Protein AF-A0AAJ0GRJ1-F1 (afdb_monomer_lite)

Radius of gyration: 12.65 Å; chains: 1; bounding box: 27×34×34 Å

Foldseek 3Di:
DDDQAADDLVVLLVLLCVLQPDDPDPVLSSLLCVLQVNRSVSSNVLSVVQVVCPPVHDSNRSSVVSVVVVVVVVVVD

Structure (mmCIF, N/CA/C/O backbone):
data_AF-A0AAJ0GRJ1-F1
#
_entry.id   AF-A0AAJ0GRJ1-F1
#
loop_
_atom_site.group_PDB
_atom_site.id
_atom_site.type_symbol
_atom_site.label_atom_id
_atom_site.label_alt_id
_atom_site.label_comp_id
_atom_site.label_asym_id
_atom_site.label_entity_id
_atom_site.label_seq_id
_atom_site.pdbx_PDB_ins_code
_atom_site.Cartn_x
_atom_site.Cartn_y
_atom_site.Cartn_z
_atom_site.occupancy
_atom_site.B_iso_or_equiv
_atom_site.auth_seq_id
_atom_site.auth_comp_id
_atom_site.auth_asym_id
_atom_site.auth_atom_id
_atom_site.pdbx_PDB_model_num
ATOM 1 N N . MET A 1 1 ? -2.753 -3.667 23.531 1.00 51.72 1 MET A N 1
ATOM 2 C CA . MET A 1 1 ? -2.893 -3.841 22.071 1.00 51.72 1 MET A CA 1
ATOM 3 C C . MET A 1 1 ? -3.322 -2.495 21.523 1.00 51.72 1 MET A C 1
ATOM 5 O O . MET A 1 1 ? -4.271 -1.945 22.061 1.00 51.72 1 MET A O 1
ATOM 9 N N . ILE A 1 2 ? -2.571 -1.912 20.591 1.00 68.69 2 ILE A N 1
ATOM 10 C CA . ILE A 1 2 ? -2.964 -0.648 19.953 1.00 68.69 2 ILE A CA 1
ATOM 11 C C . ILE 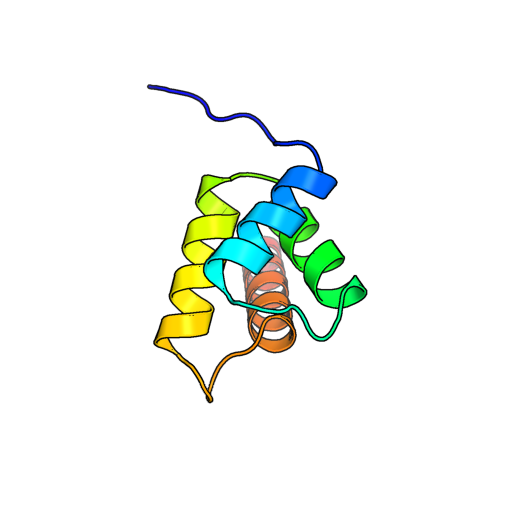A 1 2 ? -3.714 -1.043 18.685 1.00 68.69 2 ILE A C 1
ATOM 13 O O . ILE A 1 2 ? -3.104 -1.594 17.771 1.00 68.69 2 ILE A O 1
ATOM 17 N N . GLU A 1 3 ? -5.028 -0.833 18.664 1.00 62.03 3 GLU A N 1
ATOM 18 C CA . GLU A 1 3 ? -5.810 -0.975 17.439 1.00 62.03 3 GLU A CA 1
ATOM 19 C C . GLU A 1 3 ? -5.562 0.252 16.566 1.00 62.03 3 GLU A C 1
ATOM 21 O O . GLU A 1 3 ? -5.831 1.386 16.962 1.00 62.03 3 GLU A O 1
ATOM 26 N N . ILE A 1 4 ? -4.998 0.021 15.385 1.00 66.94 4 ILE A N 1
ATOM 27 C CA . ILE A 1 4 ? -4.886 1.046 14.357 1.00 66.94 4 ILE A CA 1
ATOM 28 C C . ILE A 1 4 ? -6.115 0.872 13.465 1.00 66.94 4 ILE A C 1
ATOM 30 O O . ILE A 1 4 ? -6.197 -0.0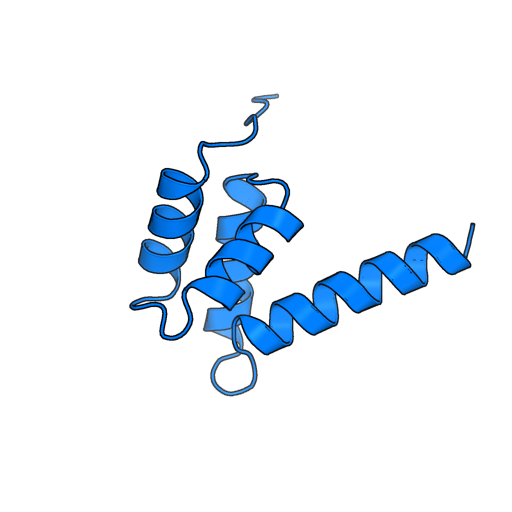98 12.712 1.00 66.94 4 ILE A O 1
ATOM 34 N N . GLY A 1 5 ? -7.081 1.780 13.596 1.00 76.44 5 GLY A N 1
ATOM 35 C CA . GLY A 1 5 ? -8.250 1.826 12.719 1.00 76.44 5 GLY A CA 1
ATOM 36 C C . GLY A 1 5 ? -7.887 2.198 11.273 1.00 76.44 5 GLY A C 1
ATOM 37 O O . GLY A 1 5 ? -6.753 2.613 11.007 1.00 76.44 5 GLY A O 1
ATOM 38 N N . PRO A 1 6 ? -8.838 2.058 10.333 1.00 88.12 6 PRO A N 1
ATOM 39 C CA . PRO A 1 6 ? -8.645 2.497 8.956 1.00 88.12 6 PRO A CA 1
ATOM 40 C C . PRO A 1 6 ? -8.319 3.994 8.918 1.00 88.12 6 PRO A C 1
ATOM 42 O O . PRO A 1 6 ? -8.945 4.794 9.619 1.00 88.12 6 PRO A O 1
ATOM 45 N N . MET A 1 7 ? -7.332 4.374 8.109 1.00 94.38 7 MET A N 1
ATOM 46 C CA . MET A 1 7 ? -7.001 5.780 7.876 1.00 94.38 7 MET A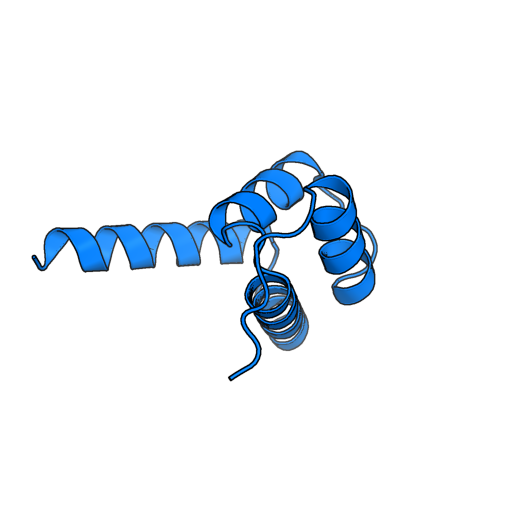 CA 1
ATOM 47 C C . MET A 1 7 ? -7.825 6.361 6.722 1.00 94.38 7 MET A C 1
ATOM 49 O O . MET A 1 7 ? -8.434 5.623 5.946 1.00 94.38 7 MET A O 1
ATOM 53 N N . ALA A 1 8 ? -7.847 7.688 6.583 1.00 96.31 8 ALA A N 1
ATOM 54 C CA . ALA A 1 8 ? -8.505 8.312 5.442 1.00 96.31 8 ALA A CA 1
ATOM 55 C C . ALA A 1 8 ? -7.798 7.917 4.135 1.00 96.31 8 ALA A C 1
ATOM 57 O O . ALA A 1 8 ? -6.576 7.797 4.079 1.00 96.31 8 ALA A O 1
ATOM 58 N N . GLN A 1 9 ? -8.565 7.742 3.060 1.00 96.12 9 GLN A N 1
ATOM 59 C CA . GLN A 1 9 ? -8.025 7.314 1.768 1.00 96.12 9 GLN A CA 1
ATOM 60 C C . GLN A 1 9 ? -6.903 8.220 1.215 1.00 96.12 9 GLN A C 1
ATOM 62 O O . GLN A 1 9 ? -5.915 7.669 0.730 1.00 96.12 9 GLN A O 1
ATOM 67 N N . PRO A 1 10 ? -6.974 9.565 1.305 1.00 96.50 10 PRO A N 1
ATOM 68 C CA . PRO A 1 10 ? -5.866 10.419 0.873 1.00 96.50 10 PRO A CA 1
ATOM 69 C C . PRO A 1 10 ? -4.577 10.149 1.658 1.00 96.50 10 PRO A C 1
ATOM 71 O O . PRO A 1 10 ? -3.501 10.074 1.070 1.00 96.50 10 PRO A O 1
ATOM 74 N N . ASP A 1 11 ? -4.690 9.919 2.968 1.00 97.12 11 ASP A N 1
ATOM 75 C CA . ASP A 1 11 ? -3.542 9.604 3.819 1.00 97.12 11 ASP A CA 1
ATOM 76 C C . ASP A 1 11 ? -2.988 8.203 3.518 1.00 97.12 11 ASP A C 1
ATOM 78 O O . ASP A 1 11 ? -1.779 7.983 3.577 1.00 97.12 11 ASP A O 1
ATOM 82 N N . ALA A 1 12 ? -3.858 7.259 3.149 1.00 97.31 12 ALA A N 1
ATOM 83 C CA . ALA A 1 12 ? -3.476 5.918 2.715 1.00 97.31 12 ALA A CA 1
ATOM 84 C C . ALA A 1 12 ? -2.666 5.949 1.410 1.00 97.31 12 ALA A C 1
ATOM 86 O O . ALA A 1 12 ? -1.635 5.280 1.304 1.00 97.31 12 ALA A O 1
ATOM 87 N N . LEU A 1 13 ? -3.106 6.753 0.438 1.00 97.56 13 LEU A N 1
ATOM 88 C CA . LEU A 1 13 ? -2.390 6.978 -0.818 1.00 97.56 13 LEU A CA 1
ATOM 89 C C . LEU A 1 13 ? -1.041 7.659 -0.572 1.00 97.56 13 LEU A C 1
ATOM 91 O O . LEU A 1 13 ? -0.022 7.176 -1.061 1.00 97.56 13 LEU A O 1
ATOM 95 N N . ALA A 1 14 ? -1.017 8.709 0.252 1.00 97.56 14 ALA A N 1
ATOM 96 C CA . ALA A 1 14 ? 0.217 9.392 0.626 1.00 97.56 14 ALA A CA 1
ATOM 97 C C . ALA A 1 14 ? 1.193 8.452 1.351 1.00 97.56 14 ALA A C 1
ATOM 99 O O . ALA A 1 14 ? 2.395 8.478 1.098 1.00 97.56 14 ALA A O 1
ATOM 100 N N . LEU A 1 15 ? 0.701 7.580 2.237 1.00 97.50 15 LEU A N 1
ATOM 101 C CA . LEU A 1 15 ? 1.526 6.570 2.898 1.00 97.50 15 LEU A CA 1
ATOM 102 C C . LEU A 1 15 ? 2.124 5.583 1.889 1.00 97.50 15 LEU A C 1
ATOM 104 O O . LEU A 1 15 ? 3.311 5.264 1.982 1.00 97.50 15 LEU A O 1
ATOM 108 N N . LEU A 1 16 ? 1.321 5.104 0.938 1.00 97.38 16 LEU A N 1
ATOM 109 C CA . LEU A 1 16 ? 1.774 4.187 -0.104 1.00 97.38 16 LEU A CA 1
ATOM 110 C C . LEU A 1 16 ? 2.849 4.835 -0.991 1.00 97.38 16 LEU A C 1
ATOM 112 O O . LEU A 1 16 ? 3.895 4.223 -1.207 1.00 97.38 16 LEU A O 1
ATOM 116 N N . GLU A 1 17 ? 2.627 6.071 -1.443 1.00 97.12 17 GLU A N 1
ATOM 117 C CA . GLU A 1 17 ? 3.578 6.847 -2.250 1.00 97.12 17 GLU A CA 1
ATOM 118 C C . GLU A 1 17 ? 4.874 7.127 -1.485 1.00 97.12 17 GLU A C 1
ATOM 120 O O . GLU A 1 17 ? 5.963 6.856 -1.980 1.00 97.12 17 GLU A O 1
ATOM 125 N N . ASN A 1 18 ? 4.784 7.564 -0.226 1.00 96.81 18 ASN A N 1
ATOM 126 C CA . ASN A 1 18 ? 5.960 7.798 0.617 1.00 96.81 18 ASN A CA 1
ATOM 127 C C . ASN A 1 18 ? 6.817 6.541 0.796 1.00 96.81 18 ASN A C 1
ATOM 129 O O . ASN A 1 18 ? 8.024 6.632 1.027 1.00 96.81 18 ASN A O 1
ATOM 133 N N . LYS A 1 19 ? 6.198 5.357 0.736 1.00 95.12 19 LYS A N 1
ATOM 134 C CA . LYS A 1 19 ? 6.918 4.091 0.814 1.00 95.12 19 LYS A CA 1
ATOM 135 C C . LYS A 1 19 ? 7.476 3.687 -0.542 1.00 95.12 19 LYS A C 1
ATOM 137 O O . LYS A 1 19 ? 8.653 3.365 -0.588 1.00 95.12 19 LYS A O 1
ATOM 142 N N . LEU A 1 20 ? 6.673 3.657 -1.605 1.00 92.94 20 LEU A N 1
ATOM 143 C CA . LEU A 1 20 ? 7.061 3.118 -2.918 1.00 92.94 20 LEU A CA 1
ATOM 144 C C . LEU A 1 20 ? 7.811 4.102 -3.822 1.00 92.94 20 LEU A C 1
ATOM 146 O O . LEU A 1 20 ? 8.465 3.664 -4.767 1.00 92.94 20 LEU A O 1
ATOM 150 N N . GLY A 1 21 ? 7.729 5.396 -3.536 1.00 91.62 21 GLY A N 1
ATOM 151 C CA . GLY A 1 21 ? 8.046 6.455 -4.483 1.00 91.62 21 GLY A CA 1
ATOM 152 C C . GLY A 1 21 ? 6.838 6.819 -5.360 1.00 91.62 21 GLY A C 1
ATOM 153 O O . GLY A 1 21 ? 5.729 6.337 -5.110 1.00 91.62 21 GLY A O 1
ATOM 154 N N . PRO A 1 22 ? 7.051 7.664 -6.388 1.00 91.00 22 PRO A N 1
ATOM 155 C CA . PRO A 1 22 ? 5.984 8.185 -7.236 1.00 91.00 22 PRO A CA 1
ATOM 156 C C . PRO A 1 22 ? 5.103 7.075 -7.810 1.00 91.00 22 PRO A C 1
ATOM 158 O O . PRO A 1 22 ? 5.592 6.136 -8.446 1.00 91.00 22 PRO A O 1
ATOM 161 N N . LEU A 1 23 ? 3.796 7.194 -7.597 1.00 88.94 23 LEU A N 1
ATOM 162 C CA . LEU A 1 23 ? 2.821 6.213 -8.059 1.00 88.94 23 LEU A CA 1
ATOM 163 C C . LEU A 1 23 ? 2.432 6.531 -9.503 1.00 88.94 23 LEU A C 1
ATOM 165 O O . LEU A 1 23 ? 1.856 7.576 -9.786 1.00 88.94 23 LEU A O 1
ATOM 169 N N . SER A 1 24 ? 2.774 5.633 -10.427 1.00 83.94 24 SER A N 1
ATOM 170 C CA . SER A 1 24 ? 2.524 5.836 -11.862 1.00 83.94 24 SER A CA 1
ATOM 171 C C . SER A 1 24 ? 1.051 5.684 -12.244 1.00 83.94 24 SER A C 1
ATOM 173 O O . SER A 1 24 ? 0.608 6.300 -13.207 1.00 83.94 24 SER A O 1
ATOM 175 N N . ASP A 1 25 ? 0.306 4.877 -11.488 1.00 93.06 25 ASP A N 1
ATOM 176 C CA . ASP A 1 25 ? -1.111 4.608 -11.706 1.00 93.06 25 ASP A CA 1
ATOM 177 C C . ASP A 1 25 ? -1.882 4.848 -10.399 1.00 93.06 25 ASP A C 1
ATOM 179 O O . ASP A 1 25 ? -1.771 4.096 -9.422 1.00 93.06 25 ASP A O 1
ATOM 183 N N . THR A 1 26 ? -2.629 5.953 -10.370 1.00 93.25 26 THR A N 1
ATOM 184 C CA . THR A 1 26 ? -3.418 6.375 -9.208 1.00 93.25 26 THR A CA 1
ATOM 185 C C . THR A 1 26 ? -4.636 5.480 -8.979 1.00 93.25 26 THR A C 1
ATOM 187 O O . THR A 1 26 ? -5.037 5.293 -7.826 1.00 93.25 26 THR A O 1
ATOM 190 N N . ASP A 1 27 ? -5.199 4.886 -10.033 1.00 96.62 27 ASP A N 1
ATOM 191 C CA . ASP A 1 27 ? -6.360 4.001 -9.928 1.00 96.62 27 ASP A CA 1
ATOM 192 C C . ASP A 1 27 ? -5.941 2.674 -9.287 1.00 96.62 27 ASP A C 1
ATOM 194 O O . ASP A 1 27 ? -6.552 2.224 -8.318 1.00 96.62 27 ASP A O 1
ATOM 198 N N . VAL A 1 28 ? -4.819 2.100 -9.730 1.00 96.81 28 VAL A N 1
ATOM 199 C CA . VAL A 1 28 ? -4.226 0.898 -9.120 1.00 96.81 28 VAL A CA 1
ATOM 200 C C . VAL A 1 28 ? -3.834 1.153 -7.668 1.00 96.81 28 VAL A C 1
ATOM 202 O O . VAL A 1 28 ? -4.066 0.305 -6.804 1.00 96.81 28 VAL A O 1
ATOM 205 N N . ALA A 1 29 ? -3.237 2.310 -7.377 1.00 96.94 29 ALA A N 1
ATOM 206 C CA . ALA A 1 29 ? -2.896 2.691 -6.011 1.00 96.94 29 ALA A CA 1
ATOM 207 C C . ALA A 1 29 ? -4.139 2.790 -5.118 1.00 96.94 29 ALA A C 1
ATO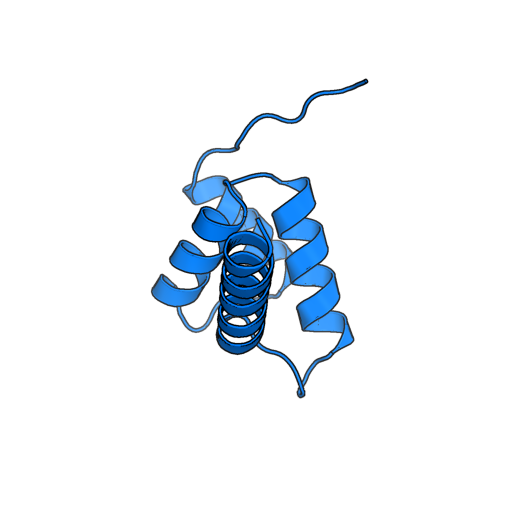M 209 O O . ALA A 1 29 ? -4.131 2.289 -3.992 1.00 96.94 29 ALA A O 1
ATOM 210 N N . THR A 1 30 ? -5.211 3.391 -5.638 1.00 98.00 30 THR A N 1
ATOM 211 C CA . THR A 1 30 ? -6.508 3.515 -4.964 1.00 98.00 30 THR A CA 1
ATOM 212 C C . THR A 1 30 ? -7.105 2.148 -4.661 1.00 98.00 30 THR A C 1
ATOM 214 O O . THR A 1 30 ? -7.437 1.855 -3.510 1.00 98.00 30 THR A O 1
ATOM 217 N N . ASP A 1 31 ? -7.165 1.285 -5.666 1.00 97.94 31 ASP A N 1
ATOM 218 C CA . ASP A 1 31 ? -7.640 -0.085 -5.535 1.00 97.94 31 ASP A CA 1
ATOM 219 C C . ASP A 1 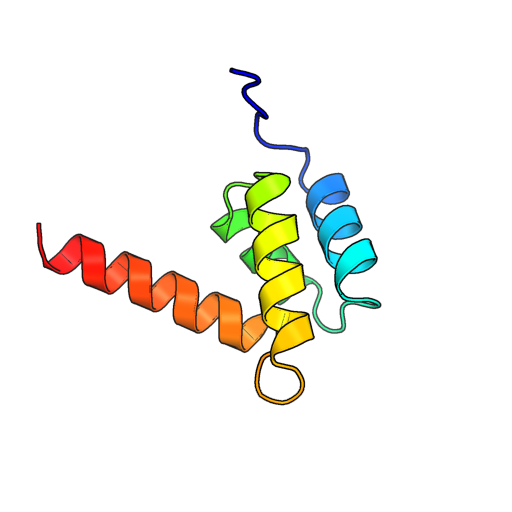31 ? -6.822 -0.889 -4.517 1.00 97.94 31 ASP A C 1
ATOM 221 O O . ASP A 1 31 ? -7.371 -1.706 -3.771 1.00 97.94 31 ASP A O 1
ATOM 225 N N . LEU A 1 32 ? -5.504 -0.675 -4.486 1.00 97.38 32 LEU A N 1
ATOM 226 C CA . LEU A 1 32 ? -4.603 -1.358 -3.570 1.00 97.38 32 LEU A CA 1
ATOM 227 C C . LEU A 1 32 ? -4.846 -0.940 -2.121 1.00 97.38 32 LEU A C 1
ATOM 229 O O . LEU A 1 32 ? -4.993 -1.811 -1.266 1.00 97.38 32 LEU A O 1
ATOM 233 N N . VAL A 1 33 ? -4.923 0.361 -1.825 1.00 97.25 33 VAL A N 1
ATOM 234 C CA . VAL A 1 33 ? -5.169 0.811 -0.444 1.00 97.25 33 VAL A CA 1
ATOM 235 C C . VAL A 1 33 ? -6.562 0.412 0.047 1.00 97.25 33 VAL A C 1
ATOM 237 O O . VAL A 1 33 ? -6.712 0.073 1.220 1.00 97.25 33 VAL A O 1
ATOM 240 N N . GLN A 1 34 ? -7.559 0.370 -0.843 1.00 96.94 34 GLN A N 1
ATOM 241 C CA . GLN A 1 34 ? -8.896 -0.136 -0.523 1.00 96.94 34 GLN A CA 1
ATOM 242 C C . GLN A 1 34 ? -8.895 -1.642 -0.249 1.00 96.94 34 GLN A C 1
ATOM 244 O O . GLN A 1 34 ? -9.503 -2.082 0.719 1.00 96.94 34 GLN A O 1
ATOM 249 N N . ALA A 1 35 ? -8.184 -2.438 -1.055 1.00 96.12 35 ALA A N 1
ATOM 250 C CA . ALA A 1 35 ? -8.063 -3.881 -0.834 1.00 96.12 35 ALA A CA 1
ATOM 251 C C . ALA A 1 35 ? -7.339 -4.229 0.479 1.00 96.12 35 ALA A C 1
ATOM 253 O O . ALA A 1 35 ? -7.497 -5.333 0.992 1.00 96.12 35 ALA A O 1
ATOM 254 N N . LEU A 1 36 ? -6.549 -3.298 1.013 1.00 95.38 36 LEU A N 1
ATOM 255 C CA . LEU A 1 36 ? -5.864 -3.408 2.301 1.00 95.38 36 LEU A CA 1
ATOM 256 C C . LEU A 1 36 ? -6.675 -2.794 3.456 1.00 95.38 36 LEU A C 1
ATOM 258 O O . LEU A 1 36 ? -6.106 -2.485 4.505 1.00 95.38 36 LEU A O 1
ATOM 262 N N . ASP A 1 37 ? -7.979 -2.583 3.249 1.00 95.62 37 ASP A N 1
ATOM 263 C CA . ASP A 1 37 ? -8.938 -2.034 4.215 1.00 95.62 37 ASP A CA 1
ATOM 264 C C . ASP A 1 37 ? -8.507 -0.684 4.813 1.00 95.62 37 ASP A C 1
ATOM 266 O O . ASP A 1 37 ? -8.877 -0.331 5.932 1.00 95.62 37 ASP A O 1
ATOM 270 N N . LEU A 1 38 ? -7.687 0.077 4.075 1.00 96.12 38 LEU A N 1
ATOM 271 C CA . LEU A 1 38 ? -7.087 1.336 4.523 1.00 96.12 38 LEU A CA 1
ATOM 272 C C . LEU A 1 38 ? -6.309 1.201 5.849 1.00 96.12 38 LEU A C 1
ATOM 274 O O . LEU A 1 38 ? -6.132 2.180 6.574 1.00 96.12 38 LEU A O 1
ATOM 278 N N . VAL A 1 39 ? -5.823 -0.003 6.176 1.00 95.69 39 VAL A N 1
ATOM 279 C CA . VAL A 1 39 ? -5.049 -0.268 7.394 1.00 95.69 39 VAL A CA 1
ATOM 280 C C . VAL A 1 39 ? -3.593 0.172 7.171 1.00 95.69 39 VAL A C 1
ATOM 282 O O . VAL A 1 39 ? -2.886 -0.443 6.364 1.00 95.69 39 VAL A O 1
ATOM 285 N N . PRO A 1 40 ? -3.070 1.171 7.915 1.00 95.00 40 PRO A N 1
ATOM 286 C CA . PRO A 1 40 ? -1.728 1.730 7.688 1.00 95.00 40 PRO A CA 1
ATOM 287 C C . PRO A 1 40 ? -0.604 0.690 7.736 1.00 95.00 40 PRO A C 1
ATOM 289 O O . PRO A 1 40 ? 0.374 0.752 6.982 1.00 95.00 40 PRO A O 1
ATOM 292 N N . LEU A 1 41 ? -0.745 -0.293 8.628 1.00 95.50 41 LEU A N 1
ATOM 293 C CA . LEU A 1 41 ? 0.217 -1.379 8.764 1.00 95.50 41 LEU A CA 1
ATOM 294 C C . LEU A 1 41 ? 0.211 -2.294 7.533 1.00 95.50 41 LEU A C 1
ATOM 296 O O . LEU A 1 41 ? 1.282 -2.645 7.041 1.00 95.50 41 LEU A O 1
ATOM 300 N N . ALA A 1 42 ? -0.969 -2.639 7.015 1.00 95.69 42 ALA A N 1
ATOM 301 C CA . ALA A 1 42 ? -1.109 -3.480 5.831 1.00 95.69 42 ALA A CA 1
ATOM 302 C C . ALA A 1 42 ? -0.525 -2.783 4.591 1.00 95.69 42 ALA A C 1
ATOM 304 O O . ALA A 1 42 ? 0.245 -3.389 3.848 1.00 95.69 42 ALA A O 1
ATOM 305 N N . ILE A 1 43 ? -0.796 -1.483 4.431 1.00 97.25 43 ILE A N 1
ATOM 306 C CA . ILE A 1 43 ? -0.227 -0.638 3.367 1.00 97.25 43 ILE A CA 1
ATOM 307 C C . ILE A 1 43 ? 1.301 -0.608 3.452 1.00 97.25 43 ILE A C 1
ATOM 309 O O . ILE A 1 43 ? 1.988 -0.853 2.460 1.00 97.25 43 ILE A O 1
ATOM 313 N N . SER A 1 44 ? 1.847 -0.369 4.648 1.00 96.31 44 SER A N 1
ATOM 314 C CA . SER A 1 44 ? 3.298 -0.344 4.861 1.00 96.31 44 SER A CA 1
ATOM 315 C C . SER A 1 44 ? 3.950 -1.682 4.505 1.00 96.31 44 SER A C 1
ATOM 317 O O . SER A 1 44 ? 4.982 -1.708 3.836 1.00 96.31 44 SER A O 1
ATOM 319 N N . GLN A 1 45 ? 3.339 -2.796 4.915 1.00 96.06 45 GLN A N 1
ATOM 320 C CA . GLN A 1 45 ? 3.836 -4.141 4.622 1.00 96.06 45 GLN A CA 1
ATOM 321 C C . GLN A 1 45 ? 3.778 -4.466 3.125 1.00 96.06 45 GLN A C 1
ATOM 323 O O . GLN A 1 45 ? 4.757 -4.976 2.575 1.00 96.06 45 GLN A O 1
ATOM 328 N N . ALA A 1 46 ? 2.669 -4.138 2.455 1.00 96.81 46 ALA A N 1
ATOM 329 C CA . ALA A 1 46 ? 2.517 -4.311 1.014 1.00 96.81 46 ALA A CA 1
ATOM 330 C C . ALA A 1 46 ? 3.583 -3.518 0.248 1.00 96.81 46 ALA A C 1
ATOM 332 O O . ALA A 1 46 ? 4.276 -4.072 -0.608 1.00 96.81 46 ALA A O 1
ATOM 333 N N . ALA A 1 47 ? 3.787 -2.251 0.615 1.00 96.81 47 ALA A N 1
ATOM 334 C CA . ALA A 1 47 ? 4.790 -1.400 -0.006 1.00 96.81 47 ALA A CA 1
ATOM 335 C C . ALA A 1 47 ? 6.213 -1.960 0.161 1.00 96.81 47 ALA A C 1
ATOM 337 O O . ALA A 1 47 ? 6.966 -2.044 -0.810 1.00 96.81 47 ALA A O 1
ATOM 338 N N . THR A 1 48 ? 6.575 -2.407 1.369 1.00 96.75 48 THR A N 1
ATOM 339 C CA . THR A 1 48 ? 7.873 -3.051 1.622 1.00 96.75 48 THR A CA 1
ATOM 340 C C . THR A 1 48 ? 8.049 -4.320 0.790 1.00 96.75 48 THR A C 1
ATOM 342 O O . THR A 1 48 ? 9.117 -4.524 0.215 1.00 96.75 48 THR A O 1
ATOM 345 N N . TYR A 1 49 ? 7.016 -5.158 0.680 1.00 95.94 49 TYR A N 1
ATOM 346 C CA . TYR A 1 49 ? 7.072 -6.372 -0.135 1.00 95.94 49 TYR A CA 1
ATOM 347 C C . TYR A 1 49 ? 7.288 -6.061 -1.622 1.00 95.94 49 TYR A C 1
ATOM 349 O O . TYR A 1 49 ? 8.141 -6.684 -2.260 1.00 95.94 49 TYR A O 1
ATOM 357 N N . ILE A 1 50 ? 6.541 -5.093 -2.166 1.00 96.44 50 ILE A N 1
ATOM 358 C CA . ILE A 1 50 ? 6.654 -4.670 -3.568 1.00 96.44 50 ILE A CA 1
ATOM 359 C C . ILE A 1 50 ? 8.077 -4.176 -3.849 1.00 96.44 50 ILE A C 1
ATOM 361 O O . ILE A 1 50 ? 8.711 -4.660 -4.786 1.00 96.44 50 ILE A O 1
ATOM 365 N N . GLN A 1 51 ? 8.610 -3.291 -3.000 1.00 95.19 51 GLN A N 1
ATOM 366 C CA . GLN A 1 51 ? 9.973 -2.768 -3.138 1.00 95.19 51 GLN A CA 1
ATOM 367 C C . GLN A 1 51 ? 11.035 -3.863 -3.058 1.00 95.19 51 GLN A C 1
ATOM 369 O O . GLN A 1 51 ? 11.904 -3.947 -3.923 1.00 95.19 51 GLN A O 1
ATOM 374 N N . ALA A 1 52 ? 10.942 -4.744 -2.058 1.00 95.44 52 ALA A N 1
ATOM 375 C CA . ALA A 1 52 ? 11.900 -5.831 -1.863 1.00 95.44 52 ALA A CA 1
ATOM 376 C C . ALA A 1 52 ? 11.928 -6.824 -3.039 1.00 95.44 52 ALA A C 1
ATOM 378 O O . ALA A 1 52 ? 12.876 -7.599 -3.183 1.00 95.44 52 ALA A O 1
ATOM 379 N N . ARG A 1 53 ? 10.886 -6.827 -3.878 1.00 95.38 53 ARG A N 1
ATOM 380 C CA . ARG A 1 53 ? 10.771 -7.695 -5.052 1.00 95.38 53 ARG A CA 1
ATOM 381 C C . ARG A 1 53 ? 10.887 -6.966 -6.383 1.00 95.38 53 ARG A C 1
ATOM 383 O O . ARG A 1 53 ? 10.764 -7.633 -7.411 1.00 95.38 53 ARG A O 1
ATOM 390 N N . ALA A 1 54 ? 11.157 -5.665 -6.408 1.00 89.69 54 ALA A N 1
ATOM 391 C CA . ALA A 1 54 ? 11.409 -4.955 -7.656 1.00 89.69 54 ALA A CA 1
ATOM 392 C C . ALA A 1 54 ? 12.604 -5.584 -8.420 1.00 89.69 54 ALA A C 1
ATOM 394 O O . ALA A 1 54 ? 13.569 -6.030 -7.791 1.00 89.69 54 ALA A O 1
ATOM 395 N N . PRO A 1 55 ? 12.552 -5.702 -9.765 1.00 92.12 55 PRO A N 1
ATOM 396 C CA . PRO A 1 55 ? 11.460 -5.309 -10.669 1.00 92.12 55 PRO A CA 1
ATOM 397 C C . PRO A 1 55 ? 10.397 -6.409 -10.882 1.00 92.12 55 PRO A C 1
ATOM 399 O O . PRO A 1 55 ? 9.503 -6.271 -11.707 1.00 92.12 55 PRO A O 1
ATOM 402 N N . ARG A 1 56 ? 10.484 -7.540 -10.172 1.00 94.19 56 ARG A N 1
ATOM 403 C CA . ARG A 1 56 ? 9.581 -8.697 -10.333 1.00 94.19 56 ARG A CA 1
ATOM 404 C C . ARG A 1 56 ? 8.196 -8.489 -9.709 1.00 94.19 56 ARG A C 1
ATOM 406 O O . ARG A 1 56 ? 7.351 -9.378 -9.847 1.00 94.19 56 ARG A O 1
ATOM 413 N N . SER A 1 57 ? 7.972 -7.368 -9.027 1.00 93.94 57 SER A N 1
ATOM 414 C CA . SER A 1 57 ? 6.701 -6.959 -8.428 1.00 93.94 57 SER A CA 1
ATOM 415 C C . SER A 1 57 ? 6.401 -5.499 -8.757 1.00 93.94 57 SER A C 1
ATOM 417 O O . SER A 1 57 ? 7.320 -4.691 -8.864 1.00 93.94 57 SER A O 1
ATOM 419 N N . SER A 1 58 ? 5.113 -5.183 -8.860 1.00 95.50 58 SER A N 1
ATOM 420 C CA . SER A 1 58 ? 4.547 -3.836 -8.993 1.00 95.50 58 SER A CA 1
ATOM 421 C C . SER A 1 58 ? 3.284 -3.735 -8.124 1.00 95.50 58 SER A C 1
ATOM 423 O O . SER A 1 58 ? 2.804 -4.775 -7.647 1.00 95.50 58 SER A O 1
ATOM 425 N N . PRO A 1 59 ? 2.726 -2.530 -7.912 1.00 95.88 59 PRO A N 1
ATOM 426 C CA . PRO A 1 59 ? 1.405 -2.368 -7.311 1.00 95.88 59 PRO A CA 1
ATOM 427 C C . PRO A 1 59 ? 0.313 -3.192 -8.012 1.00 95.88 59 PRO A C 1
ATOM 429 O O . PRO A 1 59 ? -0.416 -3.900 -7.315 1.00 95.88 59 PRO A O 1
ATOM 432 N N . GLU A 1 60 ? 0.245 -3.210 -9.357 1.00 96.12 60 GLU A N 1
ATOM 433 C CA . GLU A 1 60 ? -0.772 -4.013 -10.068 1.00 96.12 60 GLU A CA 1
ATOM 434 C C . GLU A 1 60 ? -0.605 -5.503 -9.776 1.00 96.12 60 GLU A C 1
ATOM 436 O O . GLU A 1 60 ? -1.570 -6.210 -9.475 1.00 96.12 60 GLU A O 1
ATOM 441 N N . LYS A 1 61 ? 0.637 -5.996 -9.865 1.00 95.69 61 LYS A N 1
ATOM 442 C CA . LYS A 1 61 ? 0.921 -7.419 -9.691 1.00 95.69 61 LYS A CA 1
ATOM 443 C C . LYS A 1 61 ? 0.609 -7.877 -8.271 1.00 95.69 61 LYS A C 1
ATOM 445 O O . LYS A 1 61 ? -0.011 -8.923 -8.093 1.00 95.69 61 LYS A O 1
ATOM 450 N N . TYR A 1 62 ? 0.995 -7.088 -7.270 1.00 96.25 62 TYR A N 1
ATOM 451 C CA . TYR A 1 62 ? 0.686 -7.394 -5.877 1.00 96.25 62 TYR A CA 1
ATOM 452 C C . TYR A 1 62 ? -0.824 -7.411 -5.629 1.00 96.25 62 TYR A C 1
ATOM 454 O O . TYR A 1 62 ? -1.331 -8.348 -5.018 1.00 96.25 62 TYR A O 1
ATOM 462 N N . LEU A 1 63 ? -1.554 -6.416 -6.142 1.00 96.12 63 LEU A N 1
ATOM 463 C CA . LEU A 1 63 ? -3.008 -6.345 -6.023 1.00 96.12 63 LEU A CA 1
ATOM 464 C C . LEU A 1 63 ? -3.697 -7.573 -6.641 1.00 96.12 63 LEU A C 1
ATOM 466 O O . LEU A 1 63 ? -4.617 -8.141 -6.045 1.00 96.12 63 LEU A O 1
ATOM 470 N N . ALA A 1 64 ? -3.239 -8.011 -7.816 1.00 95.38 64 ALA A N 1
ATOM 471 C CA . ALA A 1 64 ? -3.751 -9.208 -8.473 1.00 95.38 64 ALA A CA 1
ATOM 472 C C . ALA A 1 64 ? -3.509 -10.476 -7.630 1.00 95.38 64 ALA A C 1
ATOM 474 O O . ALA A 1 64 ? -4.453 -11.233 -7.383 1.00 95.38 64 ALA A O 1
ATOM 475 N N . GLU A 1 65 ? -2.279 -10.672 -7.137 1.00 94.06 65 GLU A N 1
ATOM 476 C CA . GLU A 1 65 ? -1.899 -11.798 -6.268 1.00 94.06 65 GLU A CA 1
ATOM 477 C C . GLU A 1 65 ? -2.703 -11.795 -4.953 1.00 94.06 65 GLU A C 1
ATOM 479 O O . GLU A 1 65 ? -3.234 -12.828 -4.529 1.00 94.06 65 GLU A O 1
ATOM 484 N N . PHE A 1 66 ? -2.863 -10.622 -4.334 1.00 92.50 66 PHE A N 1
ATOM 485 C CA . PHE A 1 66 ? -3.629 -10.437 -3.104 1.00 92.50 66 PHE A CA 1
ATOM 486 C C . PHE A 1 66 ? -5.100 -10.842 -3.296 1.00 92.50 66 PHE A C 1
ATOM 488 O O . PHE A 1 66 ? -5.614 -11.694 -2.562 1.00 92.50 66 PHE A O 1
ATOM 495 N N . ARG A 1 67 ? -5.758 -10.334 -4.350 1.00 91.50 67 ARG A N 1
ATOM 496 C CA . ARG A 1 67 ? -7.154 -10.672 -4.695 1.00 91.50 67 ARG A CA 1
ATOM 497 C C . ARG A 1 67 ? -7.330 -12.147 -5.072 1.00 91.50 67 ARG A C 1
ATOM 499 O O . ARG A 1 67 ? -8.390 -12.730 -4.839 1.00 91.50 67 ARG A O 1
ATOM 506 N N . GLU A 1 68 ? -6.334 -12.781 -5.686 1.00 89.94 68 GLU A N 1
ATOM 507 C CA . GLU A 1 68 ? -6.373 -14.219 -5.975 1.00 89.94 68 GLU A CA 1
ATOM 508 C C . GLU A 1 68 ? -6.289 -15.060 -4.693 1.00 89.94 68 GLU A C 1
ATOM 510 O O . GLU A 1 68 ? -7.039 -16.026 -4.536 1.00 89.94 68 GLU A O 1
ATOM 515 N N . SER A 1 69 ? -5.435 -14.668 -3.744 1.00 79.31 69 SER A N 1
ATOM 516 C CA . SER A 1 69 ? -5.286 -15.375 -2.468 1.00 79.31 69 SER A CA 1
ATOM 517 C C . SER A 1 69 ? -6.563 -15.342 -1.613 1.00 79.31 69 SER A C 1
ATOM 519 O O . SER A 1 69 ? -6.954 -16.374 -1.061 1.00 79.31 69 SER A O 1
ATOM 521 N N . GLY A 1 70 ? -7.272 -14.205 -1.579 1.00 73.88 70 GLY A N 1
ATOM 522 C CA . GLY A 1 70 ? -8.566 -14.082 -0.900 1.00 73.88 70 GLY A CA 1
ATOM 523 C C . GLY A 1 70 ? -9.637 -14.982 -1.523 1.00 73.88 70 GLY A C 1
ATOM 524 O O . GLY A 1 70 ? -10.328 -15.713 -0.816 1.00 73.88 70 GLY A O 1
ATOM 525 N N . ARG A 1 71 ? -9.702 -15.023 -2.862 1.00 66.31 71 ARG A N 1
ATOM 526 C CA . ARG A 1 71 ? -10.615 -15.908 -3.608 1.00 66.31 71 ARG A CA 1
ATOM 527 C C . ARG A 1 71 ? -10.308 -17.394 -3.417 1.00 66.31 71 ARG A C 1
ATOM 529 O O . ARG A 1 71 ? -11.223 -18.208 -3.433 1.00 66.31 71 ARG A O 1
ATOM 536 N N . LYS A 1 72 ? -9.037 -17.774 -3.253 1.00 63.91 72 LYS A N 1
ATOM 537 C CA . LYS A 1 72 ? -8.660 -19.162 -2.933 1.00 63.91 72 LYS A CA 1
ATOM 538 C C . LYS A 1 72 ? -9.089 -19.544 -1.517 1.00 63.91 72 LYS A C 1
ATOM 540 O O . LYS A 1 72 ? -9.595 -20.643 -1.333 1.00 63.91 72 LYS A O 1
ATOM 545 N N . ARG A 1 73 ? -8.945 -18.639 -0.542 1.00 60.81 73 ARG A N 1
ATOM 546 C CA . ARG A 1 73 ? -9.395 -18.873 0.841 1.00 60.81 73 ARG A CA 1
ATOM 547 C C . ARG A 1 73 ? -10.913 -19.019 0.950 1.00 60.81 73 ARG A C 1
ATOM 549 O O . ARG A 1 73 ? -11.357 -19.893 1.679 1.00 60.81 73 ARG A O 1
ATOM 556 N N . SER A 1 74 ? -11.699 -18.242 0.202 1.00 61.12 74 SER A N 1
ATOM 557 C CA . SER A 1 74 ? -13.167 -18.342 0.244 1.00 61.12 74 SER A CA 1
ATOM 558 C C . SER A 1 74 ? -13.743 -19.592 -0.428 1.00 61.12 74 SER A C 1
ATOM 560 O O . SER A 1 74 ? -14.859 -19.975 -0.115 1.00 61.12 74 SER A O 1
ATOM 562 N N . ARG A 1 75 ? -13.005 -20.241 -1.340 1.00 61.06 75 ARG A N 1
ATOM 563 C CA . ARG A 1 75 ? -13.418 -21.503 -1.990 1.00 61.06 75 ARG A CA 1
ATOM 564 C C . ARG A 1 75 ? -13.162 -22.753 -1.143 1.00 61.06 75 ARG A C 1
ATOM 566 O O . ARG A 1 75 ? -13.594 -23.831 -1.531 1.00 61.06 75 ARG A O 1
ATOM 573 N N . LEU A 1 76 ? -12.392 -22.622 -0.063 1.00 59.97 76 LEU A N 1
ATOM 574 C CA . LEU A 1 76 ? -12.009 -23.720 0.832 1.00 59.97 76 LEU A CA 1
ATOM 575 C C . LEU A 1 76 ? -12.856 -23.758 2.119 1.00 59.97 76 LEU A C 1
ATOM 577 O O . LEU A 1 76 ? -12.531 -24.521 3.026 1.00 59.97 76 LEU A O 1
ATOM 581 N N . LEU A 1 77 ? -13.895 -22.923 2.197 1.00 52.50 77 LEU A N 1
ATOM 582 C CA . LEU A 1 77 ? -14.871 -22.836 3.286 1.00 52.50 77 LEU A CA 1
ATOM 583 C C . LEU A 1 77 ? -16.232 -23.329 2.789 1.00 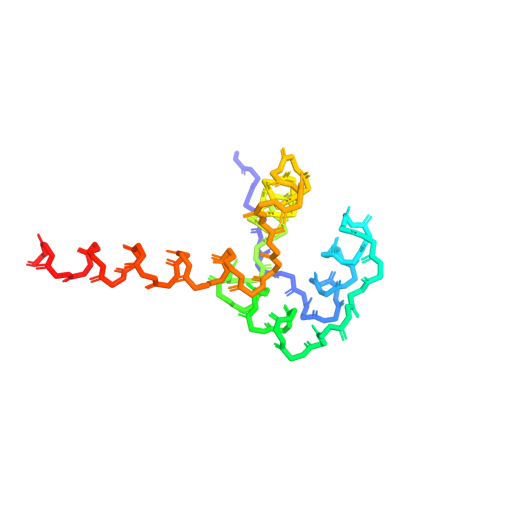52.50 77 LEU A C 1
ATOM 585 O O . LEU A 1 77 ? -16.966 -23.905 3.618 1.00 52.50 77 LEU A O 1
#

Organism: NCBI:txid1170767

Secondary structure (DSSP, 8-state):
----PPPPHHHHHHHHHHHHSS-S-HHHHHHHHHHTTT-HHHHHHHHHHHHHTTTS--HHHHHHHHHHHHHHHHTT-

Sequence (77 aa):
MIEIGPMAQPDALALLENKLGPLSDTDVATDLVQALDLVPLAISQAATYIQARAPRSSPEKYLAEFRESGRKRSRLL

pLDDT: mean 89.54, std 12.44, range [51.72, 98.0]